Protein AF-A0A2E9PSB2-F1 (afdb_monomer_lite)

Secondary structure (DSSP, 8-state):
-EE-TTT-----HHHHH-TT--EEEEE-TTSTTSEEEEES-GGG-----HHHHT-TT--EE-------

Foldseek 3Di:
DAFQQVQFQQPCQLCVQDPQNQKDWDADPVHPNRIGIDGPPVVSDPLPCRSCVRRPSSRDDGDDPPPD

Radius of gyration: 11.73 Å; chains: 1; bounding box: 24×19×39 Å

Sequence (68 aa):
MQINQSLCTGCELCVHACPQFVLQMTADASRIAGMVAVAVNPDMCSGCGQCEDVCPDLCISVQITAVA

pLDDT: mean 92.43, std 11.13, range [44.25, 98.06]

Structure (mmCIF, N/CA/C/O backbone):
data_AF-A0A2E9PSB2-F1
#
_entry.id   AF-A0A2E9PSB2-F1
#
loop_
_atom_site.group_PDB
_atom_site.id
_atom_site.type_symbol
_atom_site.label_atom_id
_atom_site.label_alt_id
_atom_site.label_comp_id
_atom_site.label_asym_id
_atom_site.label_entity_id
_atom_site.label_seq_id
_atom_site.pdbx_PDB_ins_code
_atom_site.Cartn_x
_atom_site.Cartn_y
_atom_site.Cartn_z
_atom_site.occupancy
_atom_site.B_iso_or_equiv
_atom_site.auth_seq_id
_atom_site.auth_comp_id
_atom_site.auth_asym_id
_atom_site.auth_atom_id
_atom_site.pdbx_PDB_model_num
ATOM 1 N N . MET A 1 1 ? 1.294 -0.674 10.855 1.00 89.88 1 MET A N 1
ATOM 2 C CA . MET A 1 1 ? 1.122 -1.047 9.431 1.00 89.88 1 MET A CA 1
ATOM 3 C C . MET A 1 1 ? 2.496 -1.242 8.815 1.00 89.88 1 MET A C 1
ATOM 5 O O . MET A 1 1 ? 3.385 -0.459 9.127 1.00 89.88 1 MET A O 1
ATOM 9 N N . GLN A 1 2 ? 2.672 -2.262 7.980 1.00 94.62 2 GLN A N 1
ATOM 10 C CA . GLN A 1 2 ? 3.915 -2.537 7.251 1.00 94.62 2 GLN A CA 1
ATOM 11 C C . GLN A 1 2 ? 3.621 -2.664 5.752 1.00 94.62 2 GLN A C 1
ATOM 13 O O . GLN A 1 2 ? 2.568 -3.179 5.383 1.00 94.62 2 GLN A O 1
ATOM 18 N N . ILE A 1 3 ? 4.539 -2.189 4.905 1.00 95.50 3 ILE A N 1
ATOM 19 C CA . ILE A 1 3 ? 4.432 -2.259 3.441 1.00 95.50 3 ILE A CA 1
ATOM 20 C C . ILE A 1 3 ? 5.700 -2.916 2.897 1.00 95.50 3 ILE A C 1
ATOM 22 O O . ILE A 1 3 ? 6.801 -2.390 3.059 1.00 95.50 3 ILE A O 1
ATOM 26 N N . ASN A 1 4 ? 5.549 -4.052 2.228 1.00 95.62 4 ASN A N 1
ATOM 27 C CA . ASN A 1 4 ? 6.616 -4.706 1.493 1.00 95.62 4 ASN A CA 1
ATOM 28 C C . ASN A 1 4 ? 6.722 -4.112 0.083 1.00 95.62 4 ASN A C 1
ATOM 30 O O . ASN A 1 4 ? 6.103 -4.582 -0.871 1.00 95.62 4 ASN A O 1
ATOM 34 N N . GLN A 1 5 ? 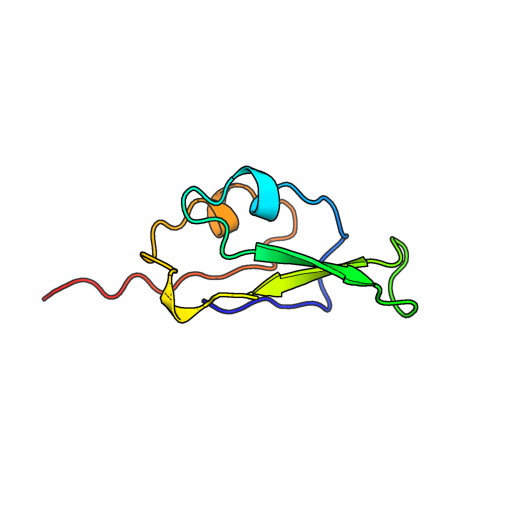7.569 -3.097 -0.060 1.00 94.50 5 GLN A N 1
ATOM 35 C CA . GLN A 1 5 ? 7.804 -2.418 -1.337 1.00 94.50 5 GLN A CA 1
ATOM 36 C C . GLN A 1 5 ? 8.354 -3.340 -2.434 1.00 94.50 5 GLN A C 1
ATOM 38 O O . GLN A 1 5 ? 8.236 -3.011 -3.609 1.00 94.50 5 GLN A O 1
ATOM 43 N N . SER A 1 6 ? 8.920 -4.504 -2.083 1.00 93.50 6 SER A N 1
ATOM 44 C CA . SER A 1 6 ? 9.414 -5.451 -3.088 1.00 93.50 6 SER A CA 1
ATOM 45 C C . SER A 1 6 ? 8.313 -6.137 -3.895 1.00 93.50 6 SER A C 1
ATOM 47 O O . SER A 1 6 ? 8.563 -6.533 -5.031 1.00 93.50 6 SER A O 1
ATOM 49 N N . LEU A 1 7 ? 7.111 -6.226 -3.321 1.00 95.12 7 LEU A N 1
ATOM 50 C CA . LEU A 1 7 ? 5.924 -6.818 -3.938 1.00 95.12 7 LEU A CA 1
ATOM 51 C C . LEU A 1 7 ? 4.952 -5.761 -4.475 1.00 95.12 7 LEU A C 1
ATOM 53 O O . LEU A 1 7 ? 4.013 -6.090 -5.187 1.00 95.12 7 LEU A O 1
ATOM 57 N N . CYS A 1 8 ? 5.146 -4.488 -4.126 1.00 96.69 8 CYS A N 1
ATOM 58 C CA . CYS A 1 8 ? 4.267 -3.416 -4.565 1.00 96.69 8 CYS A CA 1
ATOM 59 C C . CYS A 1 8 ? 4.408 -3.184 -6.076 1.00 96.69 8 CYS A C 1
ATOM 61 O O . CYS A 1 8 ? 5.490 -2.870 -6.572 1.00 96.69 8 CYS A O 1
ATOM 63 N N . THR A 1 9 ? 3.293 -3.296 -6.795 1.00 96.12 9 THR A N 1
ATOM 64 C CA . THR A 1 9 ? 3.217 -3.079 -8.249 1.00 96.12 9 THR A CA 1
ATOM 65 C C . THR A 1 9 ? 2.898 -1.638 -8.639 1.00 96.12 9 THR A C 1
ATOM 67 O O . THR A 1 9 ? 2.878 -1.316 -9.821 1.00 96.12 9 THR A O 1
ATOM 70 N N . GLY A 1 10 ? 2.649 -0.762 -7.664 1.00 96.19 10 GLY A N 1
ATOM 71 C CA . GLY A 1 10 ? 2.325 0.638 -7.922 1.00 96.19 10 GLY A CA 1
ATOM 72 C C . GLY A 1 10 ? 0.887 0.892 -8.391 1.00 96.19 10 GLY A C 1
ATOM 73 O O . GLY A 1 10 ? 0.637 1.914 -9.013 1.00 96.19 10 GLY A O 1
ATOM 74 N N . CYS A 1 11 ? -0.060 -0.007 -8.101 1.00 96.69 11 CYS A N 1
ATOM 75 C CA . CYS A 1 11 ? -1.449 0.063 -8.585 1.00 96.69 11 CYS A CA 1
ATOM 76 C C . CYS A 1 11 ? -2.352 1.123 -7.915 1.00 96.69 11 CYS A C 1
ATOM 78 O O . CYS A 1 11 ? -3.506 1.269 -8.305 1.00 96.69 11 CYS A O 1
ATOM 80 N N . GLU A 1 12 ? -1.861 1.821 -6.886 1.00 96.75 12 GLU A N 1
ATOM 81 C CA . GLU A 1 12 ? -2.525 2.930 -6.168 1.00 96.75 12 GLU A CA 1
ATOM 82 C C . GLU A 1 12 ? -3.842 2.614 -5.428 1.00 96.75 12 GLU A C 1
ATOM 84 O O . GLU A 1 12 ? -4.356 3.463 -4.697 1.00 96.75 12 GLU A O 1
ATOM 89 N N . LEU A 1 13 ? -4.371 1.389 -5.510 1.00 98.06 13 LEU A N 1
ATOM 90 C CA . LEU A 1 13 ? -5.639 1.008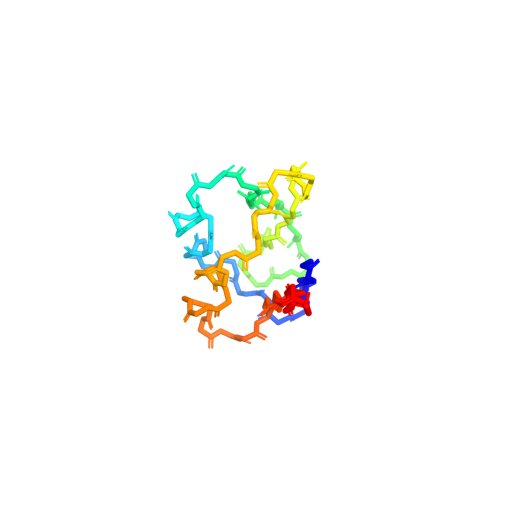 -4.867 1.00 98.06 13 LEU A CA 1
ATOM 91 C C . LEU A 1 13 ? -5.663 1.301 -3.360 1.00 98.06 13 LEU A C 1
ATOM 93 O O . LEU A 1 13 ? -6.651 1.813 -2.836 1.00 98.06 13 LEU A O 1
ATOM 97 N N . CYS A 1 14 ? -4.555 1.044 -2.662 1.00 97.94 14 CYS A N 1
ATOM 98 C CA . CYS A 1 14 ? -4.440 1.304 -1.230 1.00 97.94 14 CYS A CA 1
ATOM 99 C C . CYS A 1 14 ? -4.503 2.800 -0.878 1.00 97.94 14 CYS A C 1
ATOM 101 O O . CYS A 1 14 ? -5.004 3.154 0.189 1.00 97.94 14 CYS A O 1
ATOM 103 N N . VAL A 1 15 ? -4.011 3.676 -1.764 1.00 97.81 15 VAL A N 1
ATOM 104 C CA . VAL A 1 15 ? -4.054 5.136 -1.586 1.00 97.81 15 VAL A CA 1
ATOM 105 C C . VAL A 1 15 ? -5.500 5.614 -1.650 1.00 97.81 15 VAL A C 1
ATOM 107 O O . VAL A 1 15 ? -5.936 6.356 -0.773 1.00 97.81 15 VAL A O 1
ATOM 110 N N . HIS A 1 16 ? -6.265 5.123 -2.627 1.00 97.94 16 HIS A N 1
ATOM 111 C CA . HIS A 1 16 ? -7.683 5.455 -2.772 1.00 97.94 16 HIS A CA 1
ATOM 112 C C . HIS A 1 16 ? -8.565 4.852 -1.676 1.00 97.94 16 HIS A C 1
ATOM 114 O O . HIS A 1 16 ? -9.529 5.485 -1.253 1.00 97.94 16 HIS A O 1
ATOM 120 N N . ALA A 1 17 ? -8.240 3.647 -1.208 1.00 97.88 17 ALA A N 1
ATOM 121 C CA . ALA A 1 17 ? -9.016 2.971 -0.175 1.00 97.88 17 ALA A CA 1
ATOM 122 C C . ALA A 1 17 ? -8.788 3.542 1.231 1.00 97.88 17 ALA A C 1
ATOM 124 O O . ALA A 1 17 ? -9.596 3.297 2.117 1.00 97.88 17 ALA A O 1
ATOM 125 N N . CYS A 1 18 ? -7.695 4.271 1.481 1.00 97.50 18 CYS A N 1
ATOM 126 C CA . CYS A 1 18 ? -7.380 4.743 2.825 1.00 97.50 18 CYS A CA 1
ATOM 127 C C . CYS A 1 18 ? -8.282 5.925 3.240 1.00 97.50 18 CYS A C 1
ATOM 129 O O . CYS A 1 18 ? -8.058 7.046 2.777 1.00 97.50 18 CYS A O 1
ATOM 131 N N . PRO A 1 19 ? -9.213 5.758 4.204 1.00 96.19 19 PRO A N 1
ATOM 132 C CA . PRO A 1 19 ? -10.114 6.840 4.619 1.00 96.19 19 PRO A CA 1
ATOM 133 C C . PRO A 1 19 ? -9.411 7.941 5.429 1.00 96.19 19 PRO A C 1
ATOM 135 O O . PRO A 1 19 ? -10.017 8.953 5.770 1.00 96.19 19 PRO A O 1
ATOM 138 N N . GLN A 1 20 ? -8.153 7.722 5.813 1.00 96.44 20 GLN A N 1
ATOM 139 C CA . GLN A 1 20 ? -7.335 8.647 6.602 1.00 96.44 20 GLN A CA 1
ATOM 140 C C . GLN A 1 20 ? -6.204 9.275 5.7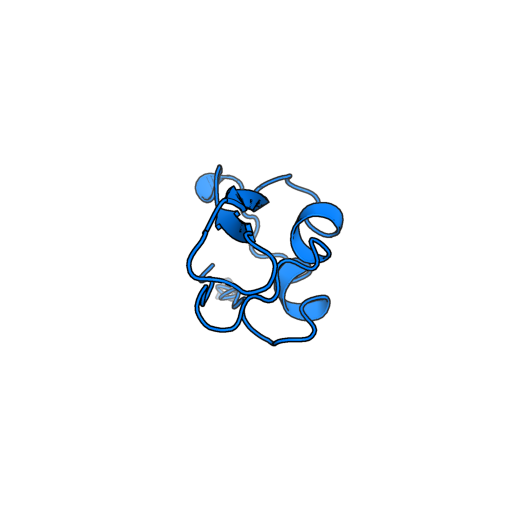76 1.00 96.44 20 GLN A C 1
ATOM 142 O O . GLN A 1 20 ? -5.402 10.019 6.329 1.00 96.44 20 GLN A O 1
ATOM 147 N N . PHE A 1 21 ? -6.118 8.970 4.472 1.00 96.06 21 PHE A N 1
ATOM 148 C CA . PHE A 1 21 ? -5.088 9.501 3.568 1.00 96.06 21 PHE A CA 1
ATOM 149 C C . PHE A 1 21 ? -3.648 9.302 4.089 1.00 96.06 21 PHE A C 1
ATOM 151 O O . PHE A 1 21 ? -2.775 10.153 3.934 1.00 96.06 21 PHE A O 1
ATOM 158 N N . VAL A 1 22 ? -3.399 8.154 4.729 1.00 97.50 22 VAL A N 1
ATOM 159 C CA . VAL A 1 22 ? -2.092 7.782 5.306 1.00 97.50 22 VAL A CA 1
ATOM 160 C C . VAL A 1 22 ? -1.070 7.438 4.223 1.00 97.50 22 VAL A C 1
ATOM 162 O O . VAL A 1 22 ? 0.135 7.582 4.435 1.00 97.50 22 VAL A O 1
ATOM 165 N N . LEU A 1 23 ? -1.548 6.934 3.085 1.00 97.50 23 LEU A N 1
ATOM 166 C CA . LEU A 1 23 ? -0.742 6.345 2.025 1.00 97.50 23 LEU A CA 1
ATOM 167 C C . LEU A 1 23 ? -0.585 7.307 0.848 1.00 97.50 23 LEU A C 1
ATOM 169 O O . LEU A 1 23 ? -1.533 7.993 0.475 1.00 97.50 23 LEU A O 1
ATOM 173 N N . GLN A 1 24 ? 0.595 7.302 0.234 1.00 97.69 24 GLN A N 1
ATOM 174 C CA . GLN A 1 24 ? 0.881 7.979 -1.032 1.00 97.69 24 GLN A CA 1
ATOM 175 C C . GLN A 1 24 ? 1.790 7.113 -1.906 1.00 97.69 24 GLN A C 1
ATOM 177 O O . GLN A 1 24 ? 2.439 6.186 -1.417 1.00 97.69 24 GLN A O 1
ATOM 182 N N . MET A 1 25 ? 1.848 7.436 -3.196 1.00 97.44 25 MET A N 1
ATOM 183 C CA . MET A 1 25 ? 2.824 6.861 -4.114 1.00 97.44 25 MET A CA 1
ATOM 184 C C . MET A 1 25 ? 4.109 7.684 -4.105 1.00 97.44 25 MET A C 1
ATOM 186 O O . MET A 1 25 ? 4.073 8.914 -4.098 1.00 97.44 25 MET A O 1
ATOM 190 N N . THR A 1 26 ? 5.247 7.001 -4.128 1.00 96.75 26 THR A N 1
ATOM 191 C CA . THR A 1 26 ? 6.564 7.611 -4.315 1.00 96.75 26 THR A CA 1
ATOM 192 C C . THR A 1 26 ? 7.282 6.954 -5.484 1.00 96.75 26 THR A C 1
ATOM 194 O O . THR A 1 26 ? 7.042 5.783 -5.780 1.00 96.75 26 THR A O 1
ATOM 197 N N . ALA A 1 27 ? 8.151 7.705 -6.154 1.00 96.56 27 ALA A N 1
ATOM 198 C CA . ALA A 1 27 ? 8.921 7.192 -7.275 1.00 96.56 27 ALA A CA 1
ATOM 199 C C . ALA A 1 27 ? 9.977 6.183 -6.794 1.00 96.56 27 ALA A C 1
ATOM 201 O O . ALA A 1 27 ? 10.733 6.452 -5.863 1.00 96.56 27 ALA A O 1
ATOM 202 N N . ASP A 1 28 ? 10.060 5.044 -7.473 1.00 95.56 28 ASP A N 1
ATOM 203 C CA . ASP A 1 28 ? 11.106 4.039 -7.292 1.00 95.56 28 ASP A CA 1
ATOM 204 C C . ASP A 1 28 ? 11.490 3.475 -8.664 1.00 95.56 28 ASP A C 1
ATOM 206 O O . ASP A 1 28 ? 10.820 2.605 -9.221 1.00 95.56 28 ASP A O 1
ATOM 210 N N . ALA A 1 29 ? 12.601 3.976 -9.207 1.00 94.19 29 ALA A N 1
ATOM 211 C CA . ALA A 1 29 ? 13.119 3.570 -10.512 1.00 94.19 29 ALA A CA 1
ATOM 212 C C . ALA A 1 29 ? 13.588 2.102 -10.559 1.00 94.19 29 ALA A C 1
ATOM 214 O O . ALA A 1 29 ? 13.831 1.578 -11.644 1.00 94.19 29 ALA A O 1
ATOM 215 N N . SER A 1 30 ? 13.717 1.425 -9.409 1.00 91.56 30 SER A N 1
ATOM 216 C CA . SER A 1 30 ? 14.024 -0.010 -9.363 1.00 91.56 30 SER A CA 1
ATOM 217 C C . SER A 1 30 ? 12.809 -0.894 -9.671 1.00 91.56 30 SER A C 1
ATOM 219 O O . SER A 1 30 ? 12.955 -2.105 -9.855 1.00 91.56 30 SER A O 1
ATOM 221 N N . ARG A 1 31 ? 11.606 -0.310 -9.746 1.00 91.12 31 ARG A N 1
ATOM 222 C CA . ARG A 1 31 ? 10.355 -1.018 -10.035 1.00 91.12 31 ARG A CA 1
ATOM 223 C C . ARG A 1 31 ? 9.924 -0.833 -11.475 1.00 91.12 31 ARG A C 1
ATOM 225 O O . ARG A 1 31 ? 10.112 0.223 -12.065 1.00 91.12 31 ARG A O 1
ATOM 232 N N . ILE A 1 32 ? 9.234 -1.844 -11.999 1.00 87.75 32 ILE A N 1
ATOM 233 C CA . ILE A 1 32 ? 8.677 -1.835 -13.360 1.00 87.75 32 ILE A CA 1
ATOM 234 C C . ILE A 1 32 ? 7.689 -0.676 -13.542 1.00 87.75 32 ILE A C 1
ATOM 236 O O . ILE A 1 32 ? 7.737 0.017 -14.551 1.00 87.75 32 ILE A O 1
ATOM 240 N N . ALA A 1 33 ? 6.825 -0.437 -12.552 1.00 88.06 33 ALA A N 1
ATOM 241 C CA . ALA A 1 33 ? 5.882 0.678 -12.577 1.00 88.06 33 ALA A CA 1
ATOM 242 C C . ALA A 1 33 ? 6.534 2.037 -12.268 1.00 88.06 33 ALA A C 1
ATOM 244 O O . ALA A 1 33 ? 5.885 3.066 -12.406 1.00 88.06 33 ALA A O 1
ATOM 245 N N . G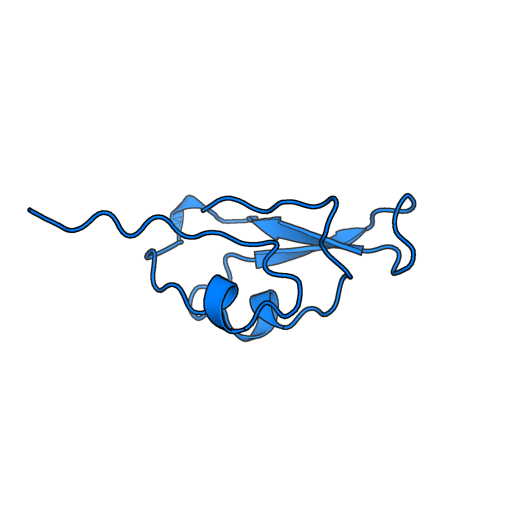LY A 1 34 ? 7.795 2.061 -11.824 1.00 94.19 34 GLY A N 1
ATOM 246 C CA . GLY A 1 34 ? 8.482 3.283 -11.412 1.00 94.19 34 GLY A CA 1
ATOM 247 C C . GLY A 1 34 ? 7.963 3.901 -10.109 1.00 94.19 34 GLY A C 1
ATOM 248 O O . GLY A 1 34 ? 8.378 5.007 -9.770 1.00 94.19 34 GLY A O 1
ATOM 249 N N . MET A 1 35 ? 7.053 3.235 -9.386 1.00 96.19 35 MET A N 1
ATOM 250 C CA . MET A 1 35 ? 6.410 3.768 -8.179 1.00 96.19 35 MET A CA 1
ATOM 251 C C . MET A 1 35 ? 6.142 2.675 -7.141 1.00 96.19 35 MET A C 1
ATOM 253 O O . MET A 1 35 ? 5.885 1.525 -7.498 1.00 96.19 35 MET A O 1
ATOM 257 N N . VAL A 1 36 ? 6.124 3.055 -5.862 1.00 97.31 36 VAL A N 1
ATOM 258 C CA . VAL A 1 36 ? 5.714 2.204 -4.731 1.00 97.31 36 VAL A CA 1
ATOM 259 C C . VAL A 1 36 ? 4.867 2.981 -3.732 1.00 97.31 36 VAL A C 1
ATOM 261 O O . VAL A 1 36 ? 4.998 4.197 -3.598 1.00 97.31 36 VAL A O 1
ATOM 264 N N . ALA A 1 37 ? 4.007 2.273 -3.005 1.00 97.50 37 ALA A N 1
ATOM 265 C CA . ALA A 1 37 ? 3.245 2.857 -1.911 1.00 97.50 37 ALA A CA 1
ATOM 266 C C . ALA A 1 37 ? 4.135 3.093 -0.676 1.00 97.50 37 ALA A C 1
ATOM 268 O O . ALA A 1 37 ? 4.985 2.267 -0.325 1.00 97.50 37 ALA A O 1
ATOM 269 N N . VAL A 1 38 ? 3.904 4.210 0.010 1.00 97.31 38 VAL A N 1
ATOM 270 C CA . VAL A 1 38 ? 4.542 4.586 1.278 1.00 97.31 38 VAL A CA 1
ATOM 271 C C . VAL A 1 38 ? 3.520 5.146 2.257 1.00 97.31 38 VAL A C 1
ATOM 273 O O . VAL A 1 38 ? 2.523 5.749 1.864 1.00 97.31 38 VAL A O 1
ATOM 276 N N . ALA A 1 39 ? 3.786 4.966 3.548 1.00 96.38 39 ALA A N 1
ATOM 277 C CA . ALA A 1 39 ? 3.033 5.602 4.619 1.00 96.38 39 ALA A CA 1
ATOM 278 C C . ALA A 1 39 ? 3.648 6.970 4.925 1.00 96.38 39 ALA A C 1
ATOM 280 O O . ALA A 1 39 ? 4.739 7.033 5.488 1.00 96.38 39 ALA A O 1
ATOM 281 N N . VAL A 1 40 ? 2.966 8.053 4.557 1.00 96.88 40 VAL A N 1
ATOM 282 C CA . VAL A 1 40 ? 3.450 9.420 4.814 1.00 96.88 40 VAL A CA 1
ATOM 283 C C . VAL A 1 40 ? 2.979 9.958 6.162 1.00 96.88 40 VAL A C 1
ATOM 285 O O . VAL A 1 40 ? 3.698 10.728 6.785 1.00 96.88 40 VAL A O 1
ATOM 288 N N . ASN A 1 41 ? 1.821 9.495 6.645 1.00 93.44 41 ASN A N 1
ATOM 289 C CA . ASN A 1 41 ? 1.252 9.881 7.941 1.00 93.44 41 ASN A CA 1
ATOM 290 C C . ASN A 1 41 ? 0.878 8.640 8.772 1.00 93.44 41 ASN A C 1
ATOM 292 O O . ASN A 1 41 ? -0.303 8.431 9.058 1.00 93.44 41 ASN A O 1
ATOM 296 N N . PRO A 1 42 ? 1.837 7.763 9.126 1.00 92.38 42 PRO A N 1
ATOM 297 C CA . PRO A 1 42 ? 1.537 6.493 9.792 1.00 92.38 42 PRO A CA 1
ATOM 298 C C . PRO A 1 42 ? 0.797 6.666 11.128 1.00 92.38 42 PRO A C 1
ATOM 300 O O . PRO A 1 42 ? -0.006 5.803 11.476 1.00 92.38 42 PRO A O 1
ATOM 303 N N . ASP A 1 43 ? 0.993 7.791 11.821 1.00 93.38 43 ASP A N 1
ATOM 304 C CA . ASP A 1 43 ? 0.328 8.112 13.093 1.00 93.38 43 ASP A CA 1
ATOM 305 C C . ASP A 1 43 ? -1.185 8.352 12.949 1.00 93.38 43 ASP A C 1
ATOM 307 O O . ASP A 1 43 ? -1.929 8.227 13.918 1.00 93.38 43 ASP A O 1
ATOM 311 N N . MET A 1 44 ? -1.668 8.655 11.738 1.00 94.06 44 MET A N 1
ATOM 312 C CA . MET A 1 44 ? -3.101 8.793 11.440 1.00 94.06 44 MET A CA 1
ATOM 313 C C . MET A 1 44 ? -3.768 7.455 11.090 1.00 94.06 44 MET A C 1
ATOM 315 O O . MET A 1 44 ? -4.964 7.401 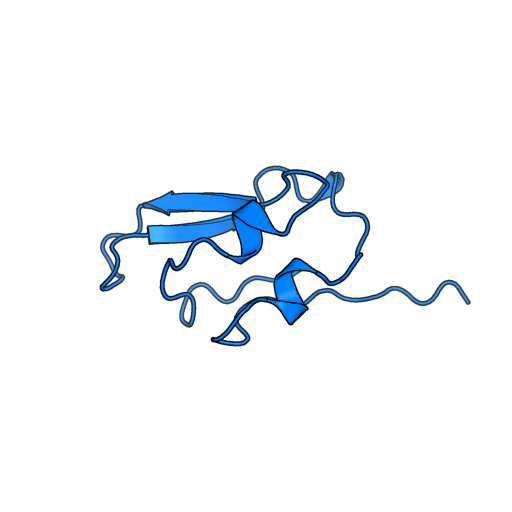10.801 1.00 94.06 44 MET A O 1
ATOM 319 N N . CYS A 1 45 ? -3.012 6.355 11.069 1.00 94.50 45 CYS A N 1
ATOM 320 C CA . CYS A 1 45 ? -3.558 5.045 10.754 1.00 94.50 45 CYS A CA 1
ATOM 321 C C . CYS A 1 45 ? -4.421 4.527 11.909 1.00 94.50 45 CYS A C 1
ATOM 323 O O . CYS A 1 45 ? -3.919 4.188 12.975 1.00 94.50 45 CYS A O 1
ATOM 325 N N . SER A 1 46 ? -5.723 4.385 11.663 1.00 93.88 46 SER A N 1
ATOM 326 C CA . SER A 1 46 ? -6.677 3.813 12.622 1.00 93.88 46 SER A CA 1
ATOM 327 C C . SER A 1 46 ? -6.636 2.283 12.712 1.00 93.88 46 SER A C 1
ATOM 329 O O . SER A 1 46 ? -7.367 1.698 13.506 1.00 93.88 46 SER A O 1
ATOM 331 N N . GLY A 1 47 ? -5.833 1.615 11.877 1.00 94.56 47 GLY A N 1
ATOM 332 C CA . GLY A 1 47 ? -5.777 0.153 11.828 1.00 94.56 47 GLY A CA 1
ATOM 333 C C . GLY A 1 47 ? -6.985 -0.512 11.153 1.00 94.56 47 GLY A C 1
ATOM 334 O O . GLY A 1 47 ? -7.226 -1.690 11.380 1.00 94.56 47 GLY A O 1
ATOM 335 N N . CYS A 1 48 ? -7.743 0.212 10.318 1.00 95.19 48 CYS A N 1
ATOM 336 C CA . CYS A 1 48 ? -9.000 -0.278 9.727 1.00 95.19 48 CYS A CA 1
ATOM 337 C C . CYS A 1 48 ? -8.889 -1.435 8.712 1.00 95.19 48 CYS A C 1
ATOM 339 O O . CYS A 1 48 ? -9.919 -1.968 8.320 1.00 95.19 48 CYS A O 1
ATOM 341 N N . GLY A 1 49 ? -7.690 -1.785 8.237 1.00 95.38 49 GLY A N 1
ATOM 342 C CA . GLY A 1 49 ? -7.477 -2.929 7.335 1.00 95.38 49 GLY A CA 1
ATOM 343 C C . GLY A 1 49 ? -7.813 -2.712 5.852 1.00 95.38 49 GLY A C 1
ATOM 344 O O . GLY A 1 49 ? -7.324 -3.463 5.020 1.00 95.38 49 GLY A O 1
ATOM 345 N N . GLN A 1 50 ? -8.529 -1.648 5.465 1.00 97.12 50 GLN A N 1
ATOM 346 C CA . GLN A 1 50 ? -8.989 -1.490 4.070 1.00 97.12 50 GLN A CA 1
ATOM 347 C C . GLN A 1 50 ? -7.866 -1.509 3.020 1.00 97.12 50 GLN A C 1
ATOM 349 O O . GLN A 1 50 ? -8.053 -2.028 1.926 1.00 97.12 50 GLN A O 1
ATOM 354 N N . CYS A 1 51 ? -6.692 -0.950 3.330 1.00 97.44 51 CYS A N 1
ATOM 355 C CA . CYS A 1 51 ? -5.547 -0.968 2.419 1.00 97.44 51 CYS A CA 1
ATOM 356 C C . CYS A 1 51 ? -4.945 -2.369 2.218 1.00 97.44 51 CYS A C 1
ATOM 358 O O . CYS A 1 51 ? -4.395 -2.627 1.152 1.00 97.44 51 CYS A O 1
ATOM 360 N N . GLU A 1 52 ? -5.038 -3.243 3.221 1.00 97.00 52 GLU A N 1
ATOM 361 C CA . GLU A 1 52 ? -4.630 -4.649 3.147 1.00 97.00 52 GLU A CA 1
ATOM 362 C C . GLU A 1 52 ? -5.647 -5.451 2.325 1.00 97.00 52 GLU A C 1
ATOM 364 O O . GLU A 1 52 ? -5.243 -6.153 1.402 1.00 97.00 52 GLU A O 1
ATOM 369 N N . ASP A 1 53 ? -6.948 -5.236 2.549 1.00 97.12 53 ASP A N 1
ATOM 370 C CA . ASP A 1 53 ? -8.029 -5.928 1.828 1.00 97.12 53 ASP A CA 1
ATOM 371 C C . ASP A 1 53 ? -8.024 -5.658 0.315 1.00 97.12 53 ASP A C 1
ATOM 373 O O . ASP A 1 53 ? -8.273 -6.559 -0.487 1.00 97.12 53 ASP A O 1
ATOM 377 N N . VAL A 1 54 ? -7.751 -4.414 -0.099 1.00 98.00 54 VAL A N 1
ATOM 378 C CA . VAL A 1 54 ? -7.738 -4.046 -1.527 1.00 98.00 54 VAL A CA 1
ATOM 379 C C . VAL A 1 54 ? -6.416 -4.355 -2.222 1.00 98.00 54 VAL A C 1
ATOM 381 O O . VAL A 1 54 ? -6.317 -4.145 -3.430 1.00 98.00 54 VAL A O 1
ATOM 384 N N . CYS A 1 55 ? -5.377 -4.774 -1.494 1.00 97.81 55 CYS A N 1
ATOM 385 C CA . CYS A 1 55 ? -4.055 -4.974 -2.071 1.00 97.81 55 CYS A CA 1
ATOM 386 C C . CYS A 1 55 ? -4.004 -6.301 -2.849 1.00 97.81 55 CYS A C 1
ATOM 388 O O . CYS A 1 55 ? -3.974 -7.364 -2.228 1.00 97.81 55 CYS A O 1
ATOM 390 N N . PRO A 1 56 ? -3.923 -6.281 -4.194 1.00 97.12 56 PRO A N 1
ATOM 391 C CA . PRO A 1 56 ? -3.933 -7.514 -4.983 1.00 97.12 56 PRO A CA 1
ATOM 392 C C . PRO A 1 56 ? -2.656 -8.343 -4.791 1.00 97.12 56 PRO A C 1
ATOM 394 O O . PRO A 1 56 ? -2.682 -9.562 -4.923 1.00 97.12 56 PRO A O 1
ATOM 397 N N . ASP A 1 57 ? -1.548 -7.679 -4.453 1.00 96.69 57 ASP A N 1
ATOM 398 C CA . ASP A 1 57 ? -0.228 -8.290 -4.281 1.00 96.69 57 ASP A CA 1
ATOM 399 C C . ASP A 1 57 ? 0.065 -8.682 -2.824 1.00 96.69 57 ASP A C 1
ATOM 401 O O . ASP A 1 57 ? 1.168 -9.139 -2.520 1.00 96.69 57 ASP A O 1
ATOM 405 N N . LEU A 1 58 ? -0.893 -8.460 -1.909 1.00 95.56 58 LEU A N 1
ATOM 406 C CA . LEU A 1 58 ? -0.759 -8.722 -0.469 1.00 95.56 58 LEU A CA 1
ATOM 407 C C . LEU A 1 58 ? 0.520 -8.112 0.135 1.00 95.56 58 LEU A C 1
ATOM 409 O O . LEU A 1 58 ? 1.172 -8.686 1.008 1.00 95.56 58 LEU A O 1
ATOM 413 N N . CYS A 1 59 ? 0.910 -6.931 -0.353 1.00 96.56 59 CYS A N 1
ATOM 414 C CA . CYS A 1 59 ? 2.144 -6.267 0.053 1.00 96.56 59 CYS A CA 1
ATOM 415 C C . CYS A 1 59 ? 1.971 -5.366 1.283 1.00 96.56 59 CYS A C 1
ATOM 417 O O . CYS A 1 59 ? 2.955 -4.825 1.780 1.00 96.56 59 CYS A O 1
ATOM 419 N N . ILE A 1 60 ? 0.749 -5.203 1.793 1.00 96.94 60 ILE A N 1
ATOM 420 C CA . ILE A 1 60 ? 0.431 -4.380 2.963 1.00 96.94 60 ILE A CA 1
ATOM 421 C C . ILE A 1 60 ? -0.098 -5.288 4.066 1.00 96.94 60 ILE A C 1
ATOM 423 O O . ILE A 1 60 ? -0.929 -6.144 3.795 1.00 96.94 60 ILE A O 1
ATOM 427 N N . SER A 1 61 ? 0.353 -5.070 5.303 1.00 95.50 61 SER A N 1
ATOM 428 C CA . SER A 1 61 ? -0.216 -5.723 6.484 1.00 95.50 61 SER A CA 1
ATOM 429 C C . SER A 1 61 ? -0.524 -4.720 7.595 1.00 95.50 61 SER A C 1
ATOM 431 O O . SER A 1 61 ? 0.310 -3.876 7.970 1.00 95.50 61 SER A O 1
ATOM 433 N N . VAL A 1 62 ? -1.735 -4.808 8.137 1.00 94.44 62 VAL A N 1
ATOM 434 C CA . VAL A 1 62 ? -2.242 -3.994 9.237 1.00 94.44 62 VAL A CA 1
ATOM 435 C C . VAL A 1 62 ? -2.411 -4.890 10.459 1.00 94.44 62 VAL A C 1
ATOM 437 O O . VAL A 1 62 ? -3.232 -5.796 10.498 1.00 94.44 62 VAL A O 1
ATOM 440 N N . GLN A 1 63 ? -1.637 -4.622 11.511 1.00 83.50 63 GLN A N 1
ATOM 441 C CA . GLN A 1 63 ? -1.862 -5.297 12.784 1.00 8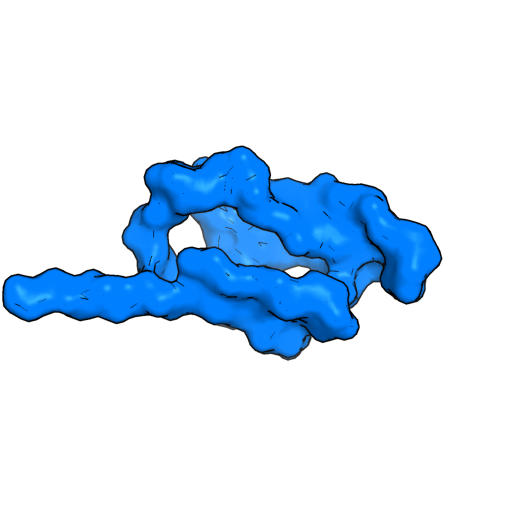3.50 63 GLN A CA 1
ATOM 442 C C . GLN A 1 63 ? -3.061 -4.660 13.479 1.00 83.50 63 GLN A C 1
ATOM 444 O O . GLN A 1 63 ? -3.005 -3.498 13.883 1.00 83.50 63 GLN A O 1
ATOM 449 N N . ILE A 1 64 ? -4.138 -5.429 13.607 1.00 67.00 64 ILE A N 1
ATOM 450 C CA . ILE A 1 64 ? -5.276 -5.077 14.445 1.00 67.00 64 ILE A CA 1
ATOM 451 C C . ILE A 1 64 ? -4.838 -5.356 15.880 1.00 67.00 64 ILE A C 1
ATOM 453 O O . ILE A 1 64 ? -4.778 -6.511 16.303 1.00 67.00 64 ILE A O 1
ATOM 457 N N . THR A 1 65 ? -4.492 -4.321 16.641 1.00 57.59 65 THR A N 1
ATOM 458 C CA . THR A 1 65 ? -4.397 -4.486 18.091 1.00 57.59 65 THR A CA 1
ATOM 459 C C . THR A 1 65 ? -5.820 -4.719 18.579 1.00 57.59 65 THR A C 1
ATOM 461 O O . THR A 1 65 ? -6.596 -3.774 18.709 1.00 57.59 65 THR A O 1
ATOM 464 N N . ALA A 1 66 ? -6.194 -5.983 18.778 1.00 52.81 66 ALA A N 1
ATOM 465 C CA . ALA A 1 66 ? -7.399 -6.313 19.514 1.00 52.81 66 ALA A CA 1
ATOM 466 C C . ALA A 1 66 ? -7.277 -5.619 20.874 1.00 52.81 66 ALA A C 1
ATOM 468 O O . ALA A 1 66 ? -6.355 -5.905 21.640 1.00 52.81 66 ALA A O 1
ATOM 469 N N . VAL A 1 67 ? -8.150 -4.645 21.128 1.00 51.88 67 VAL A N 1
ATOM 470 C CA . VAL A 1 67 ? -8.310 -4.097 22.471 1.00 51.88 67 VAL A CA 1
ATOM 471 C C . VAL A 1 67 ? -8.820 -5.263 23.310 1.00 51.88 67 VAL A C 1
ATOM 473 O O . VAL A 1 67 ? -9.928 -5.745 23.077 1.00 51.88 67 VAL A O 1
ATOM 476 N N . ALA A 1 68 ? -7.943 -5.783 24.168 1.00 44.25 68 ALA A N 1
ATOM 477 C CA . ALA A 1 68 ? -8.289 -6.759 25.191 1.00 44.25 68 ALA A CA 1
ATOM 478 C C . ALA A 1 68 ? -9.232 -6.137 26.226 1.00 44.25 68 ALA A C 1
ATOM 480 O O . ALA A 1 68 ? -9.077 -4.923 26.506 1.00 44.25 68 ALA A O 1
#